Protein AF-A0A0V1LT91-F1 (afdb_monomer_lite)

Foldseek 3Di:
DDDDDDDDDDQDFDWDADPQAGTWTWHADPVRDIDIDGDHDDDDPVPDDDDPPPPPVPPPPVDPVVVVVVVVCCCVVPVPHDDLVVVCVVVVDDSVVPDDDDPVVVVVVVDPPDPPPPPDD

Secondary structure (DSSP, 8-state):
--------S----EEEEETTEEEEEEEE-TTS-EEEE-PPPPPPGGGSPPP---GGGS-----HHHHHHHHHHHHHH-TT-S-HHHHHHHHT--GGGGSPPPHHHHHHHHS-SS-------

Sequence (121 aa):
MLYLLRPAFARSKCILFDFSNHFSLSALSSEGIIVAYHPRKPFPYEHSKPVLLNATATEKEDSILCEEVQERYKTVHYPRGPSLPDCQNMFYTNKHVFHIKPRKTRIASTLPEEPTVRKGL

Structure (mmCIF, N/CA/C/O backbone):
data_AF-A0A0V1LT91-F1
#
_entry.id   AF-A0A0V1LT91-F1
#
loop_
_atom_site.group_PDB
_atom_site.id
_atom_site.type_symbol
_atom_site.label_atom_id
_atom_site.label_alt_id
_atom_site.label_comp_id
_atom_site.label_asym_id
_atom_site.label_entity_id
_atom_site.label_seq_id
_atom_site.pdbx_PDB_ins_code
_atom_site.Cartn_x
_atom_site.Cartn_y
_atom_site.Cartn_z
_atom_site.occupancy
_atom_site.B_iso_or_equiv
_atom_site.auth_seq_id
_atom_site.auth_comp_id
_atom_site.auth_asym_id
_atom_site.auth_atom_id
_atom_site.pdbx_PDB_model_num
ATOM 1 N N . MET A 1 1 ? 29.385 -0.359 -14.636 1.00 31.62 1 MET A N 1
ATOM 2 C CA . MET A 1 1 ? 30.697 -0.352 -15.313 1.00 31.62 1 MET A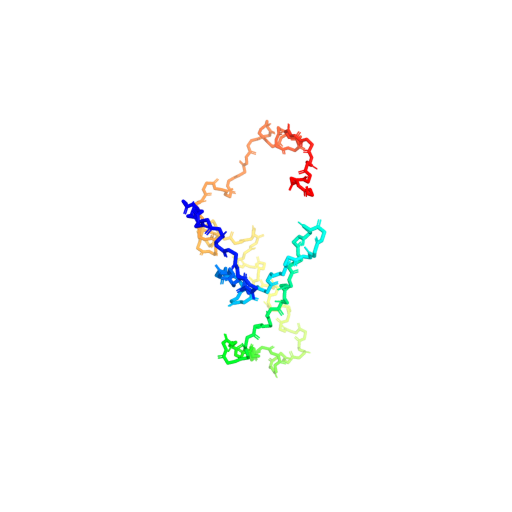 CA 1
ATOM 3 C C . MET A 1 1 ? 30.441 -0.641 -16.789 1.00 31.62 1 MET A C 1
ATOM 5 O O . MET A 1 1 ? 30.099 -1.765 -17.122 1.00 31.62 1 MET A O 1
ATOM 9 N N . LEU A 1 2 ? 30.428 0.397 -17.633 1.00 30.81 2 LEU A N 1
ATOM 10 C CA . LEU A 1 2 ? 30.098 0.303 -19.062 1.00 30.81 2 LEU A CA 1
ATOM 11 C C . LEU A 1 2 ? 31.360 -0.096 -19.834 1.00 30.81 2 LEU A C 1
ATOM 13 O O . LEU A 1 2 ? 32.351 0.630 -19.801 1.00 30.81 2 LEU A O 1
ATOM 17 N N . TYR A 1 3 ? 31.341 -1.245 -20.504 1.00 35.03 3 TYR A N 1
ATOM 18 C CA . TYR A 1 3 ? 32.437 -1.663 -21.376 1.00 35.03 3 TYR A CA 1
ATOM 19 C C . TYR A 1 3 ? 32.247 -1.026 -22.759 1.00 35.03 3 TYR A C 1
ATOM 21 O O . TYR A 1 3 ? 31.350 -1.407 -23.507 1.00 35.03 3 TYR A O 1
ATOM 29 N N . LEU A 1 4 ? 33.086 -0.044 -23.097 1.00 37.66 4 LEU A N 1
ATOM 30 C CA . LEU A 1 4 ? 33.186 0.510 -24.449 1.00 37.66 4 LEU A CA 1
ATOM 31 C C . LEU A 1 4 ? 34.090 -0.396 -25.294 1.00 37.66 4 LEU A C 1
ATOM 33 O O . LEU A 1 4 ? 35.314 -0.280 -25.248 1.00 37.66 4 LEU A O 1
ATOM 37 N N . LEU A 1 5 ? 33.493 -1.299 -26.074 1.00 35.12 5 LEU A N 1
ATOM 38 C CA . LEU A 1 5 ? 34.205 -1.986 -27.149 1.00 35.12 5 LEU A CA 1
ATOM 39 C C . LEU A 1 5 ? 34.196 -1.079 -28.391 1.00 35.12 5 LEU A C 1
ATOM 41 O O . LEU A 1 5 ? 33.133 -0.684 -28.870 1.00 35.12 5 LEU A O 1
ATOM 45 N N . ARG A 1 6 ? 35.384 -0.717 -28.890 1.00 32.56 6 ARG A N 1
ATOM 46 C CA . ARG A 1 6 ? 35.568 0.081 -30.116 1.00 32.56 6 ARG A CA 1
ATOM 47 C C . ARG A 1 6 ? 34.819 -0.552 -31.302 1.00 32.56 6 ARG A C 1
ATOM 49 O O . ARG A 1 6 ? 34.978 -1.756 -31.510 1.00 32.56 6 ARG A O 1
ATOM 56 N N . PRO A 1 7 ? 34.095 0.221 -32.133 1.00 40.53 7 PRO A N 1
ATOM 57 C CA . PRO A 1 7 ? 33.449 -0.336 -33.307 1.00 40.53 7 PRO A CA 1
ATOM 58 C C . PRO A 1 7 ? 34.487 -0.485 -34.422 1.00 40.53 7 PRO A C 1
ATOM 60 O O . PRO A 1 7 ? 34.961 0.496 -34.996 1.00 40.53 7 PRO A O 1
ATOM 63 N N . ALA A 1 8 ? 34.858 -1.728 -34.720 1.00 36.12 8 ALA A N 1
ATOM 64 C CA . ALA A 1 8 ? 35.449 -2.056 -36.006 1.00 36.12 8 ALA A CA 1
ATOM 65 C C . ALA A 1 8 ? 34.357 -1.945 -37.076 1.00 36.12 8 ALA A C 1
ATOM 67 O O . ALA A 1 8 ? 33.229 -2.399 -36.890 1.00 36.12 8 ALA A O 1
ATOM 68 N N . PHE A 1 9 ? 34.724 -1.298 -38.174 1.00 41.12 9 PHE A N 1
ATOM 69 C CA . PHE A 1 9 ? 33.942 -1.035 -39.372 1.00 41.12 9 PHE A CA 1
ATOM 70 C C . PHE A 1 9 ? 33.265 -2.309 -39.909 1.00 41.12 9 PHE A C 1
ATOM 72 O O . PHE A 1 9 ? 33.829 -3.058 -40.700 1.00 41.12 9 PHE A O 1
ATOM 79 N N . ALA A 1 10 ? 32.040 -2.563 -39.466 1.00 37.41 10 ALA A N 1
ATOM 80 C CA . ALA A 1 10 ? 31.151 -3.560 -40.031 1.00 37.41 10 ALA A CA 1
ATOM 81 C C . ALA A 1 10 ? 29.717 -3.075 -39.828 1.00 37.41 10 ALA A C 1
ATOM 83 O O . ALA A 1 10 ? 29.385 -2.489 -38.801 1.00 37.41 10 ALA A O 1
ATOM 84 N N . ARG A 1 11 ? 28.859 -3.316 -40.822 1.00 41.69 11 ARG A N 1
ATOM 85 C CA . ARG A 1 11 ? 27.409 -3.058 -40.814 1.00 41.69 11 ARG A CA 1
ATOM 86 C C . ARG A 1 11 ? 26.674 -3.952 -39.795 1.00 41.69 11 ARG A C 1
ATOM 88 O O . ARG A 1 11 ? 25.721 -4.646 -40.136 1.00 41.69 11 ARG A O 1
ATOM 95 N N . SER A 1 12 ? 27.149 -4.016 -38.561 1.00 40.28 12 SER A N 1
ATOM 96 C CA . SER A 1 12 ? 26.639 -4.900 -37.524 1.00 40.28 12 SER A CA 1
ATOM 97 C C . SER A 1 12 ? 25.634 -4.147 -36.667 1.00 40.28 12 SER A C 1
ATOM 99 O O . SER A 1 12 ? 25.983 -3.193 -35.979 1.00 40.28 12 SER A O 1
ATOM 101 N N . LYS A 1 13 ? 24.379 -4.601 -36.713 1.00 44.84 13 LYS A N 1
ATOM 102 C CA . LYS A 1 13 ? 23.338 -4.252 -35.743 1.00 44.84 13 LYS A CA 1
ATOM 103 C C . LYS A 1 13 ? 23.876 -4.528 -34.336 1.00 44.84 13 LYS A C 1
ATOM 105 O O . LYS A 1 13 ? 24.148 -5.680 -34.003 1.00 44.84 13 LYS A O 1
ATOM 110 N N . CYS A 1 14 ? 24.035 -3.489 -33.528 1.00 48.75 14 CYS A N 1
ATOM 111 C CA . CYS A 1 14 ? 24.427 -3.620 -32.132 1.00 48.75 14 CYS A CA 1
ATOM 112 C C . CYS A 1 14 ? 23.160 -3.927 -31.323 1.00 48.75 14 CYS A C 1
ATOM 114 O O . CYS A 1 14 ? 22.250 -3.098 -31.262 1.00 48.75 14 CYS A O 1
ATOM 116 N N . ILE A 1 15 ? 23.071 -5.120 -30.737 1.00 52.75 15 ILE A N 1
ATOM 117 C CA . ILE A 1 15 ? 21.983 -5.467 -29.815 1.00 52.75 15 ILE A CA 1
ATOM 118 C C . ILE A 1 15 ? 22.482 -5.156 -28.406 1.00 52.75 15 ILE A C 1
ATOM 120 O O . ILE A 1 15 ? 23.406 -5.807 -27.920 1.00 52.75 15 ILE A O 1
ATOM 124 N N . LEU A 1 16 ? 21.890 -4.149 -27.765 1.00 49.72 16 LEU A N 1
ATOM 125 C CA . LEU A 1 16 ? 22.094 -3.881 -26.344 1.00 49.72 16 LEU A CA 1
ATOM 126 C C . LEU A 1 16 ? 20.989 -4.595 -25.555 1.00 49.72 16 LEU A C 1
ATOM 128 O O . LEU A 1 16 ? 19.800 -4.464 -25.865 1.00 49.72 16 LEU A O 1
ATOM 132 N N . PHE A 1 17 ? 21.399 -5.395 -24.571 1.00 42.62 17 PHE A N 1
ATOM 133 C CA . PHE A 1 17 ? 20.513 -6.145 -23.684 1.00 42.62 17 PHE A CA 1
ATOM 134 C C . PHE A 1 17 ? 20.208 -5.323 -22.430 1.00 42.62 17 PHE A C 1
ATOM 136 O O . PHE A 1 17 ? 21.113 -5.067 -21.641 1.00 42.62 17 PHE A O 1
ATOM 143 N N . ASP A 1 18 ? 18.934 -4.988 -22.220 1.00 45.34 18 ASP A N 1
ATOM 144 C CA . ASP A 1 18 ? 18.425 -4.439 -20.961 1.00 45.34 18 ASP A CA 1
ATOM 145 C C . ASP A 1 18 ? 17.432 -5.417 -20.318 1.00 45.34 18 ASP A C 1
ATOM 147 O O . ASP A 1 18 ? 16.563 -5.984 -20.983 1.00 45.34 18 ASP A O 1
ATOM 151 N N . PHE A 1 19 ? 17.536 -5.595 -18.996 1.00 48.66 19 PHE A N 1
ATOM 152 C CA . PHE A 1 19 ? 16.708 -6.518 -18.200 1.00 48.66 19 PHE A CA 1
ATOM 153 C C . PHE A 1 19 ? 15.198 -6.197 -18.265 1.00 48.66 19 PHE A C 1
ATOM 155 O O . PHE A 1 19 ? 14.365 -7.070 -18.035 1.00 48.66 19 PHE A O 1
ATOM 162 N N . SER A 1 20 ? 14.826 -4.962 -18.617 1.00 58.72 20 SER A N 1
ATOM 163 C CA . SER A 1 20 ? 13.433 -4.521 -18.778 1.00 58.72 20 SER A CA 1
ATOM 164 C C . SER A 1 20 ? 12.874 -4.715 -20.193 1.00 58.72 20 SER A C 1
ATOM 166 O O . SER A 1 20 ? 11.663 -4.853 -20.343 1.00 58.72 20 SER A O 1
ATOM 168 N N . ASN A 1 21 ? 13.721 -4.764 -21.226 1.00 55.06 21 ASN A N 1
ATOM 169 C CA . ASN A 1 21 ? 13.321 -4.927 -22.623 1.00 55.06 21 ASN A CA 1
ATOM 170 C C . ASN A 1 21 ? 14.368 -5.768 -23.345 1.00 55.06 21 ASN A C 1
ATOM 172 O O . ASN A 1 21 ? 15.386 -5.283 -23.828 1.00 55.06 21 ASN A O 1
ATOM 176 N N . HIS A 1 22 ? 14.074 -7.058 -23.432 1.00 57.44 22 HIS A N 1
ATOM 177 C CA . HIS A 1 22 ? 15.010 -8.107 -23.825 1.00 57.44 22 HIS A CA 1
ATOM 178 C C . HIS A 1 22 ? 15.526 -8.019 -25.282 1.00 57.44 22 HIS A C 1
ATOM 180 O O . HIS A 1 22 ? 16.286 -8.884 -25.708 1.00 57.44 22 HIS A O 1
ATOM 186 N N . PHE A 1 23 ? 15.108 -7.014 -26.062 1.00 55.72 23 PHE A N 1
ATOM 187 C CA . PHE A 1 23 ? 15.654 -6.728 -27.387 1.00 55.72 23 PHE A CA 1
ATOM 188 C C . PHE A 1 23 ? 15.438 -5.252 -27.749 1.00 55.72 23 PHE A C 1
ATOM 190 O O . PHE A 1 23 ? 14.313 -4.833 -28.024 1.00 55.72 23 PHE A O 1
ATOM 197 N N . SER A 1 24 ? 16.512 -4.464 -27.760 1.00 63.00 24 SER A N 1
ATOM 198 C CA . SER A 1 24 ? 16.516 -3.137 -28.375 1.00 63.00 24 SER A CA 1
ATOM 199 C C . SER A 1 24 ? 17.289 -3.211 -29.691 1.00 63.00 24 SER A C 1
ATOM 201 O O . SER A 1 24 ? 18.414 -3.714 -29.748 1.00 63.00 24 SER A O 1
ATOM 203 N N . LEU A 1 25 ? 16.655 -2.781 -30.783 1.00 67.75 25 LEU A N 1
ATOM 204 C CA . LEU A 1 25 ? 17.319 -2.678 -32.080 1.00 67.75 25 LEU A CA 1
ATOM 205 C C . LEU A 1 25 ? 17.869 -1.269 -32.211 1.00 67.75 25 LEU A C 1
ATOM 207 O O . LEU A 1 25 ? 17.097 -0.314 -32.226 1.00 67.75 25 LEU A O 1
ATOM 211 N N . SER A 1 26 ? 19.188 -1.149 -32.327 1.00 71.75 26 SER A N 1
ATOM 212 C CA . SER A 1 26 ? 19.835 0.121 -32.638 1.00 71.75 26 SER A CA 1
ATOM 213 C C . SER A 1 26 ? 20.435 0.093 -34.042 1.00 71.75 26 SER A C 1
ATOM 215 O O . SER A 1 26 ? 21.026 -0.904 -34.467 1.00 71.75 26 SER A O 1
ATOM 217 N N . ALA A 1 27 ? 20.242 1.177 -34.785 1.00 75.00 27 ALA 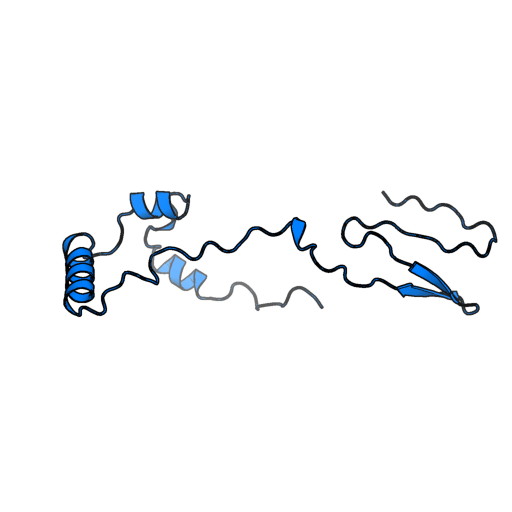A N 1
ATOM 218 C CA . ALA A 1 27 ? 20.813 1.379 -36.108 1.00 75.00 27 ALA A CA 1
ATOM 219 C C . ALA A 1 27 ? 21.509 2.741 -36.168 1.00 75.00 27 ALA A C 1
ATOM 221 O O . ALA A 1 27 ? 21.038 3.713 -35.580 1.00 75.00 27 ALA A O 1
ATOM 222 N N . LEU A 1 28 ? 22.624 2.802 -36.893 1.00 79.38 28 LEU A N 1
ATOM 223 C CA . LEU A 1 28 ? 23.333 4.041 -37.192 1.00 79.38 28 LEU A CA 1
ATOM 224 C C . LEU A 1 28 ? 22.922 4.507 -38.594 1.00 79.38 28 LEU A C 1
ATOM 226 O O . LEU A 1 28 ? 23.092 3.765 -39.563 1.00 79.38 28 LEU A O 1
ATOM 230 N N . SER A 1 29 ? 22.379 5.716 -38.701 1.00 74.44 29 SER A N 1
ATOM 231 C CA . SER A 1 29 ? 22.141 6.371 -39.989 1.00 74.44 29 SER A CA 1
ATOM 232 C C . SER A 1 29 ? 23.472 6.766 -40.639 1.00 74.44 29 SER A C 1
ATOM 234 O O . SER A 1 29 ? 24.462 7.002 -39.945 1.00 74.44 29 SER A O 1
ATOM 236 N N . SER A 1 30 ? 23.501 6.901 -41.967 1.00 74.25 30 SER A N 1
ATOM 237 C CA . SER A 1 30 ? 24.668 7.415 -42.707 1.00 74.25 30 SER A CA 1
ATOM 238 C C . SER A 1 30 ? 25.088 8.823 -42.268 1.00 74.25 30 SER A C 1
ATOM 240 O O . SER A 1 30 ? 26.231 9.211 -42.478 1.00 74.25 30 SER A O 1
ATOM 242 N N . GLU A 1 31 ? 24.183 9.559 -41.621 1.00 82.44 31 GLU A N 1
ATOM 243 C CA . GLU A 1 31 ? 24.404 10.894 -41.050 1.00 82.44 31 GLU A CA 1
ATOM 244 C C . GLU A 1 31 ? 24.906 10.866 -39.590 1.00 82.44 31 GLU A C 1
ATOM 246 O O . GLU A 1 31 ? 25.025 11.906 -38.951 1.00 82.44 31 GLU A O 1
ATOM 251 N N . GLY A 1 32 ? 25.186 9.684 -39.027 1.00 81.94 32 GLY A N 1
ATOM 252 C CA . GLY A 1 32 ? 25.682 9.530 -37.652 1.00 81.94 32 GLY A CA 1
ATOM 253 C C . GLY A 1 32 ? 24.602 9.537 -36.561 1.00 81.94 32 GLY A C 1
ATOM 254 O O . GLY A 1 32 ? 24.930 9.501 -35.378 1.00 81.94 32 GLY A O 1
ATOM 255 N N . ILE A 1 33 ? 23.317 9.547 -36.931 1.00 82.44 33 ILE A N 1
ATOM 256 C CA . ILE A 1 33 ? 22.180 9.484 -35.996 1.00 82.44 33 ILE A CA 1
ATOM 257 C C . ILE A 1 33 ? 21.988 8.046 -35.496 1.00 82.44 33 ILE A C 1
ATOM 259 O O . ILE A 1 33 ? 21.919 7.116 -36.300 1.00 82.44 33 ILE A O 1
ATOM 263 N N . ILE A 1 34 ? 21.844 7.862 -34.182 1.00 82.75 34 ILE A N 1
ATOM 264 C CA . ILE A 1 34 ? 21.507 6.568 -33.573 1.00 82.75 34 ILE A CA 1
ATOM 265 C C . ILE A 1 34 ? 19.987 6.475 -33.420 1.00 82.75 34 ILE A C 1
ATOM 267 O O . ILE A 1 34 ? 19.381 7.257 -32.692 1.00 82.75 34 ILE A O 1
ATOM 271 N N . VAL A 1 35 ? 19.374 5.499 -34.085 1.00 80.38 35 VAL A N 1
ATOM 272 C CA . VAL A 1 35 ? 17.943 5.195 -33.967 1.00 80.38 35 VAL A CA 1
ATOM 273 C C . VAL A 1 35 ? 17.783 3.949 -33.113 1.00 80.38 35 VAL A C 1
ATOM 275 O O . VAL A 1 35 ? 18.346 2.908 -33.450 1.00 80.38 35 VAL A O 1
ATOM 278 N N . ALA A 1 36 ? 17.009 4.043 -32.032 1.00 81.31 36 ALA A N 1
ATOM 279 C CA . ALA A 1 36 ? 16.694 2.919 -31.159 1.00 81.31 36 ALA A CA 1
ATOM 280 C C . ALA A 1 36 ? 15.202 2.572 -31.244 1.00 81.31 36 ALA A C 1
ATOM 282 O O . ALA A 1 36 ? 14.336 3.428 -31.074 1.00 81.31 36 ALA A O 1
ATOM 283 N N . TYR A 1 37 ? 14.905 1.302 -31.505 1.00 81.81 37 TYR A N 1
ATOM 284 C CA . TYR A 1 37 ? 13.561 0.744 -31.440 1.00 81.81 37 TYR A CA 1
ATOM 285 C C . TYR A 1 37 ? 13.441 -0.150 -30.207 1.00 81.81 37 TYR A C 1
ATOM 287 O O . TYR A 1 37 ? 14.103 -1.187 -30.103 1.00 81.81 37 TYR A O 1
ATOM 295 N N . HIS A 1 38 ? 12.585 0.271 -29.278 1.00 81.88 38 HIS A N 1
ATOM 296 C CA . HIS A 1 38 ? 12.303 -0.404 -28.012 1.00 81.88 38 HIS A CA 1
ATOM 297 C C . HIS A 1 38 ? 10.783 -0.583 -27.858 1.00 81.88 38 HIS A C 1
ATOM 299 O O . HIS A 1 38 ? 10.112 0.278 -27.275 1.00 81.88 38 HIS A O 1
ATOM 305 N N . PRO A 1 39 ? 10.210 -1.668 -28.419 1.00 82.56 39 PRO A N 1
ATOM 306 C CA . PRO A 1 39 ? 8.798 -1.973 -28.245 1.00 82.56 39 PRO A CA 1
ATOM 307 C C . PRO A 1 39 ? 8.523 -2.399 -26.802 1.00 82.56 39 PRO A C 1
ATOM 309 O O . PRO A 1 39 ? 9.294 -3.146 -26.200 1.00 82.56 39 PRO A O 1
ATOM 312 N N . ARG A 1 40 ? 7.387 -1.966 -26.247 1.00 79.94 40 ARG A N 1
ATOM 313 C CA . ARG A 1 40 ? 6.941 -2.419 -24.926 1.00 79.94 40 ARG A CA 1
ATOM 314 C C . ARG A 1 40 ? 6.497 -3.878 -25.011 1.00 79.94 40 ARG A C 1
ATOM 316 O O . ARG A 1 40 ? 5.572 -4.198 -25.756 1.00 79.94 40 ARG A O 1
ATOM 323 N N . LYS A 1 41 ? 7.108 -4.753 -24.213 1.00 82.88 41 LYS A N 1
ATOM 324 C CA . LYS A 1 41 ? 6.673 -6.150 -24.099 1.00 82.88 41 LYS A CA 1
ATOM 325 C C . LYS A 1 41 ? 5.427 -6.251 -23.200 1.00 82.88 41 LYS A C 1
ATOM 327 O O . LYS A 1 41 ? 5.458 -5.720 -22.086 1.00 82.88 41 LYS A O 1
ATOM 332 N N . PRO A 1 42 ? 4.336 -6.909 -23.636 1.00 86.00 42 PRO A N 1
ATOM 333 C CA . PRO A 1 42 ? 3.204 -7.185 -22.757 1.00 86.00 42 PRO A CA 1
ATOM 334 C C . PRO A 1 42 ? 3.582 -8.224 -21.690 1.00 86.00 42 PRO A C 1
ATOM 336 O O . PRO A 1 42 ? 4.460 -9.064 -21.904 1.00 86.00 42 PRO A O 1
ATOM 339 N N . PHE A 1 43 ? 2.914 -8.173 -20.536 1.00 87.25 43 PHE A N 1
ATOM 340 C CA . PHE A 1 43 ? 3.062 -9.197 -19.502 1.00 87.25 43 PHE A CA 1
ATOM 341 C C . PHE A 1 43 ? 2.408 -10.508 -19.986 1.00 87.25 43 PHE A C 1
ATOM 343 O O . PHE A 1 43 ? 1.258 -10.459 -20.425 1.00 87.25 43 PHE A O 1
ATOM 350 N N . PRO A 1 44 ? 3.112 -11.655 -19.958 1.00 92.00 44 PRO A N 1
ATOM 351 C CA . PRO A 1 44 ? 2.581 -12.925 -20.453 1.00 92.00 44 PRO A CA 1
ATOM 352 C C . PRO A 1 44 ? 1.444 -13.440 -19.566 1.00 92.00 44 PRO A C 1
ATOM 354 O O . PRO A 1 44 ? 1.472 -13.287 -18.343 1.00 92.00 44 PRO A O 1
ATOM 357 N N . TYR A 1 45 ? 0.447 -14.066 -20.188 1.00 92.31 45 TYR A N 1
ATOM 358 C CA . TYR A 1 45 ? -0.759 -14.522 -19.498 1.00 92.31 45 TYR A CA 1
ATOM 359 C C . TYR A 1 45 ? -0.455 -15.630 -18.483 1.00 92.31 45 TYR A C 1
ATOM 361 O O . TYR A 1 45 ? -0.978 -15.619 -17.371 1.00 92.31 45 TYR A O 1
ATOM 369 N N . GLU A 1 46 ? 0.463 -16.531 -18.819 1.00 96.12 46 GLU A N 1
ATOM 370 C CA . GLU A 1 46 ? 0.866 -17.690 -18.020 1.00 96.12 46 GLU A CA 1
ATOM 371 C C . GLU A 1 46 ? 1.532 -17.295 -16.693 1.00 96.12 46 GLU A C 1
ATOM 373 O O . GLU A 1 46 ? 1.603 -18.100 -15.768 1.00 96.12 46 GLU A O 1
ATOM 378 N N . HIS A 1 47 ? 2.021 -16.054 -16.580 1.00 94.12 47 HIS A N 1
ATOM 379 C CA . HIS A 1 47 ? 2.617 -15.525 -15.350 1.00 94.12 47 HIS A CA 1
ATOM 380 C C . HIS A 1 47 ? 1.604 -14.754 -14.489 1.00 94.12 47 HIS A C 1
ATOM 382 O O . HIS A 1 47 ? 1.970 -14.188 -13.457 1.00 94.12 47 HIS A O 1
ATOM 388 N N . SER A 1 48 ? 0.336 -14.694 -14.906 1.00 93.75 48 SER A N 1
ATOM 389 C CA . SER A 1 48 ? -0.742 -14.098 -14.121 1.00 93.75 48 SER A CA 1
ATOM 390 C C . SER A 1 48 ? -1.396 -15.142 -13.216 1.00 93.75 48 SER A C 1
ATOM 392 O O . SER A 1 48 ? -1.394 -16.338 -13.501 1.00 93.75 48 SER A O 1
ATOM 394 N N . LYS A 1 49 ? -1.949 -14.691 -12.088 1.00 91.62 49 LYS A N 1
ATOM 395 C CA . LYS A 1 49 ? -2.785 -15.529 -11.221 1.00 91.62 49 LYS A CA 1
ATOM 396 C C . LYS A 1 49 ? -4.253 -15.223 -11.523 1.00 91.62 49 LYS A C 1
ATOM 398 O O . LYS A 1 49 ? -4.567 -14.048 -11.730 1.00 91.62 49 LYS A O 1
ATOM 403 N N . PRO A 1 50 ? -5.149 -16.226 -11.531 1.00 91.88 50 PRO A N 1
ATOM 404 C CA . PRO A 1 50 ? -6.572 -15.966 -11.695 1.00 91.88 50 PRO A CA 1
ATOM 405 C C . PRO A 1 50 ? -7.073 -15.086 -10.548 1.00 91.88 50 PRO A C 1
ATOM 407 O O . PRO A 1 50 ? -6.644 -15.228 -9.400 1.00 91.88 50 PRO A O 1
ATOM 410 N N . VAL A 1 51 ? -7.989 -14.172 -10.861 1.00 88.62 51 VAL A N 1
ATOM 411 C CA . VAL A 1 51 ? -8.659 -13.362 -9.843 1.00 88.62 51 VAL A CA 1
ATOM 412 C C . VAL A 1 51 ? -9.615 -14.272 -9.084 1.00 88.62 51 VAL A C 1
ATOM 414 O O . VAL A 1 51 ? -10.540 -14.832 -9.669 1.00 88.62 51 VAL A O 1
ATOM 417 N N . LEU A 1 52 ? -9.392 -14.425 -7.780 1.00 87.69 52 LEU A N 1
ATOM 418 C CA . LEU A 1 52 ? -10.345 -15.104 -6.913 1.00 87.69 52 LEU A CA 1
ATOM 419 C C . LEU A 1 52 ? -11.576 -14.208 -6.775 1.00 87.69 52 LEU A C 1
ATOM 421 O O . LEU A 1 52 ? -11.515 -13.134 -6.176 1.00 87.69 52 LEU A O 1
ATOM 425 N N . LEU A 1 53 ? -12.691 -14.645 -7.352 1.00 84.75 53 LEU A N 1
ATOM 426 C CA . LEU A 1 53 ? -13.994 -14.059 -7.076 1.00 84.75 53 LEU A CA 1
ATOM 427 C C . LEU A 1 53 ? -14.363 -14.495 -5.657 1.00 84.75 53 LEU A C 1
ATOM 429 O O . LEU A 1 53 ? -14.854 -15.601 -5.450 1.00 84.75 53 LEU A O 1
ATOM 433 N N . ASN A 1 54 ? -14.016 -13.681 -4.660 1.00 71.38 54 ASN A N 1
ATOM 434 C CA . ASN A 1 54 ? -14.360 -13.972 -3.273 1.00 71.38 54 ASN A CA 1
ATOM 435 C C . ASN A 1 54 ? -15.870 -14.261 -3.180 1.00 71.38 54 ASN A C 1
ATOM 437 O O . ASN A 1 54 ? -16.682 -13.466 -3.652 1.00 71.38 54 ASN A O 1
ATOM 441 N N . ALA A 1 55 ? -16.232 -15.381 -2.547 1.00 55.09 55 ALA A N 1
ATOM 442 C CA . ALA A 1 55 ? -17.595 -15.904 -2.387 1.00 55.09 55 ALA A CA 1
ATOM 443 C C . ALA A 1 55 ? -18.569 -14.984 -1.612 1.00 55.09 55 ALA A C 1
ATOM 445 O O . ALA A 1 55 ? -19.673 -15.384 -1.271 1.00 55.09 55 ALA A O 1
ATOM 446 N N . THR A 1 56 ? -18.192 -13.736 -1.332 1.00 53.94 56 THR A N 1
ATOM 447 C CA . THR A 1 56 ? -19.054 -12.738 -0.688 1.00 53.94 56 THR A CA 1
ATOM 448 C C . THR A 1 56 ? -19.987 -12.023 -1.666 1.00 53.94 56 THR A C 1
ATOM 450 O O . THR A 1 56 ? -20.776 -11.185 -1.233 1.00 53.94 56 THR A O 1
ATOM 453 N N . ALA A 1 57 ? -19.900 -12.322 -2.967 1.00 52.47 57 ALA A N 1
ATOM 454 C CA . ALA A 1 57 ? -20.789 -11.763 -3.983 1.00 52.47 57 ALA A CA 1
ATOM 455 C C . ALA A 1 57 ? -22.108 -12.540 -4.151 1.00 52.47 57 ALA A C 1
ATOM 457 O O . ALA A 1 57 ? -23.022 -12.003 -4.765 1.00 52.47 57 ALA A O 1
ATOM 458 N N . THR A 1 58 ? -22.227 -13.764 -3.621 1.00 50.28 58 THR A N 1
ATOM 459 C CA . THR A 1 58 ? -23.368 -14.644 -3.953 1.00 50.28 58 THR A CA 1
ATOM 460 C C . THR A 1 58 ? -24.278 -15.000 -2.775 1.00 50.28 58 THR A C 1
ATOM 462 O O . THR A 1 58 ? -25.370 -15.496 -3.009 1.00 50.28 58 THR A O 1
ATOM 465 N N . GLU A 1 59 ? -23.889 -14.708 -1.529 1.00 55.03 59 GLU A N 1
ATOM 466 C CA . GLU A 1 59 ? -24.723 -14.974 -0.337 1.00 55.03 59 GLU A CA 1
ATOM 467 C C . GLU A 1 59 ? -24.850 -13.755 0.585 1.00 55.03 59 GLU A C 1
ATOM 469 O O . GLU A 1 59 ? -25.062 -13.867 1.790 1.00 55.03 59 GLU A O 1
ATOM 474 N N . LYS A 1 60 ? -24.722 -12.544 0.037 1.00 56.41 60 LYS A N 1
ATOM 475 C CA . LYS A 1 60 ? -25.370 -11.404 0.681 1.00 56.41 60 LYS A CA 1
ATOM 476 C C . LYS A 1 60 ? -26.829 -11.479 0.277 1.00 56.41 60 LYS A C 1
ATOM 478 O O . LYS A 1 60 ? -27.220 -10.923 -0.739 1.00 56.41 60 LYS A O 1
ATOM 483 N N . GLU A 1 61 ? -27.609 -12.242 1.032 1.00 59.81 61 GLU A N 1
ATOM 484 C CA . GLU A 1 61 ? -29.046 -12.014 1.056 1.00 59.81 61 GLU A CA 1
ATOM 485 C C . GLU A 1 61 ? -29.235 -10.516 1.330 1.00 59.81 61 GLU A C 1
ATOM 487 O O . GLU A 1 61 ? -28.682 -10.011 2.313 1.00 59.81 61 GLU A O 1
ATOM 492 N N . ASP A 1 62 ? -29.935 -9.808 0.439 1.00 60.72 62 ASP A N 1
ATOM 493 C CA . ASP A 1 62 ? -30.261 -8.375 0.519 1.00 60.72 62 ASP A CA 1
ATOM 494 C C . ASP A 1 62 ? -31.228 -8.099 1.688 1.00 60.72 62 ASP A C 1
ATOM 496 O O . ASP A 1 62 ? -32.333 -7.579 1.543 1.00 60.72 62 ASP A O 1
ATOM 500 N N . SER A 1 63 ? -30.840 -8.531 2.881 1.00 71.25 63 SER A N 1
ATOM 501 C CA . SER A 1 63 ? -31.583 -8.389 4.111 1.00 71.25 63 SER A CA 1
ATOM 502 C C . SER A 1 63 ? -31.027 -7.188 4.851 1.00 71.25 63 SER A C 1
ATOM 504 O O . SER A 1 63 ? -29.886 -7.191 5.315 1.00 71.25 63 SER A O 1
ATOM 506 N N . ILE A 1 64 ? -31.871 -6.172 5.009 1.00 68.25 64 ILE A N 1
ATOM 507 C CA . ILE A 1 64 ? -31.613 -4.952 5.792 1.00 68.25 64 ILE A CA 1
ATOM 508 C C . ILE A 1 64 ? -31.130 -5.306 7.216 1.00 68.25 64 ILE A C 1
ATOM 510 O O . ILE A 1 64 ? -30.316 -4.604 7.812 1.00 68.25 64 ILE A O 1
ATOM 514 N N . LEU A 1 65 ? -31.553 -6.465 7.735 1.00 69.00 65 LEU A N 1
ATOM 515 C CA . LEU A 1 65 ? -31.132 -6.989 9.034 1.00 69.00 65 LEU A CA 1
ATOM 516 C C . LEU A 1 65 ? -29.629 -7.307 9.093 1.00 69.00 65 LEU A C 1
ATOM 518 O O . LEU A 1 65 ? -29.024 -7.175 10.153 1.00 69.00 65 LEU A O 1
ATOM 522 N N . CYS A 1 66 ? -29.007 -7.710 7.983 1.00 76.75 66 CYS A N 1
ATOM 523 C CA . CYS A 1 66 ? -27.578 -8.025 7.944 1.00 76.75 66 CYS A CA 1
ATOM 524 C C . CYS A 1 66 ? -26.722 -6.762 8.122 1.00 76.75 66 CYS A C 1
ATOM 526 O O . CYS A 1 66 ? -25.743 -6.774 8.870 1.00 76.75 66 CYS A O 1
ATOM 528 N N . GLU A 1 67 ? -27.120 -5.653 7.496 1.00 79.69 67 GLU A N 1
ATOM 529 C CA . GLU A 1 67 ? -26.423 -4.370 7.619 1.00 79.69 67 GLU A CA 1
ATOM 530 C C . GLU A 1 67 ? -26.569 -3.789 9.028 1.00 79.69 67 GLU A C 1
ATOM 532 O O . GLU A 1 67 ? -25.563 -3.459 9.660 1.00 79.69 67 GLU A O 1
ATOM 537 N N . GLU A 1 68 ? -27.788 -3.765 9.575 1.00 82.44 68 GLU A N 1
ATOM 538 C CA . GLU A 1 68 ? -28.024 -3.287 10.942 1.00 82.44 68 GLU A CA 1
ATOM 539 C C . GLU A 1 68 ? -27.236 -4.089 11.986 1.00 82.44 68 GLU A C 1
ATOM 541 O O . GLU A 1 68 ? -26.678 -3.520 12.929 1.00 82.44 68 GLU A O 1
ATOM 546 N N . VAL A 1 69 ? -27.159 -5.414 11.834 1.00 83.44 69 VAL A N 1
ATOM 547 C CA . VAL A 1 69 ? -26.379 -6.277 12.733 1.00 83.44 69 VAL A CA 1
ATOM 548 C C . VAL A 1 69 ? -24.885 -5.969 12.625 1.00 83.44 69 VAL A C 1
ATOM 550 O O . VAL A 1 69 ? -24.205 -5.887 13.650 1.00 83.44 69 VAL A O 1
ATOM 553 N N . GLN A 1 70 ? -24.368 -5.740 11.415 1.00 81.25 70 GLN A N 1
ATOM 554 C CA . GLN A 1 70 ? -22.966 -5.366 11.210 1.00 81.25 70 GLN A CA 1
ATOM 555 C C . GLN A 1 70 ? -22.635 -4.000 11.812 1.00 81.25 70 GLN A C 1
ATOM 557 O O . GLN A 1 70 ? -21.574 -3.835 12.421 1.00 81.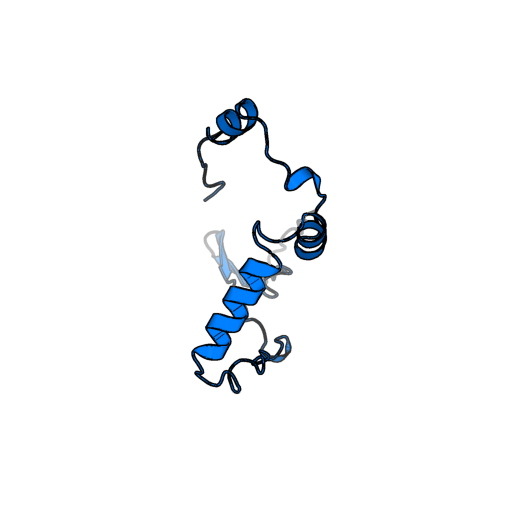25 70 GLN A O 1
ATOM 562 N N . GLU A 1 71 ? -23.517 -3.016 11.658 1.00 83.25 71 GLU A N 1
ATOM 563 C CA . GLU A 1 71 ? -23.334 -1.694 12.252 1.00 83.25 71 GLU A CA 1
ATOM 564 C C . GLU A 1 71 ? -23.385 -1.756 13.774 1.00 83.25 71 GLU A C 1
ATOM 566 O O . GLU A 1 71 ? -22.457 -1.282 14.431 1.00 83.25 71 GLU A O 1
ATOM 571 N N . ARG A 1 72 ? -24.387 -2.435 14.347 1.00 84.44 72 ARG A N 1
ATOM 572 C CA . ARG A 1 72 ? -24.471 -2.638 15.800 1.00 84.44 72 ARG A CA 1
ATOM 573 C C . ARG A 1 72 ? -23.233 -3.340 16.339 1.00 84.44 72 ARG A C 1
ATOM 575 O O . ARG A 1 72 ? -22.695 -2.908 17.355 1.00 84.44 72 ARG A O 1
ATOM 582 N N . TYR A 1 73 ? -22.738 -4.371 15.654 1.00 82.81 73 TYR A N 1
ATOM 583 C CA . TYR A 1 73 ? -21.504 -5.049 16.042 1.00 82.81 73 TYR A CA 1
ATOM 584 C C . TYR A 1 73 ? -20.314 -4.076 16.077 1.00 82.81 73 TYR A C 1
ATOM 586 O O . TYR A 1 73 ? -19.577 -4.037 17.063 1.00 82.81 73 TYR A O 1
ATOM 594 N N . LYS A 1 74 ? -20.150 -3.231 15.050 1.00 83.25 74 LYS A N 1
ATOM 595 C CA . LYS A 1 74 ? -19.087 -2.211 15.013 1.00 83.25 74 LYS A CA 1
ATOM 596 C C . LYS A 1 74 ? -19.222 -1.209 16.157 1.00 83.25 74 LYS A C 1
ATOM 598 O O . LYS A 1 74 ? -18.232 -0.922 16.823 1.00 83.25 74 LYS A O 1
ATOM 603 N N . THR A 1 75 ? -20.424 -0.701 16.415 1.00 83.38 75 THR A N 1
ATOM 604 C CA . THR A 1 75 ? -20.659 0.284 17.478 1.00 83.38 75 THR A CA 1
ATOM 605 C C . THR A 1 75 ? -20.428 -0.307 18.870 1.00 83.38 75 THR A C 1
ATOM 607 O O . THR A 1 75 ? -19.880 0.375 19.733 1.00 83.38 75 THR A O 1
ATOM 610 N N . VAL A 1 76 ? -20.804 -1.571 19.091 1.00 83.75 76 VAL A N 1
ATOM 611 C CA . VAL A 1 76 ? -20.647 -2.257 20.384 1.00 83.75 76 VAL A CA 1
ATOM 612 C C . VAL A 1 76 ? -19.193 -2.654 20.640 1.00 83.75 76 VAL A C 1
ATOM 614 O O . VAL A 1 76 ? -18.666 -2.381 21.716 1.00 83.75 76 VAL A O 1
ATOM 617 N N . HIS A 1 77 ? -18.530 -3.283 19.668 1.00 81.00 77 HIS A N 1
ATOM 618 C CA . HIS A 1 77 ? -17.183 -3.826 19.861 1.00 81.00 77 HIS A CA 1
ATOM 619 C C . HIS A 1 77 ? -16.071 -2.803 19.602 1.00 81.00 77 HIS A C 1
ATOM 621 O O . HIS A 1 77 ? -14.995 -2.909 20.188 1.00 81.00 77 HIS A O 1
ATOM 627 N N . TYR A 1 78 ? -16.329 -1.787 18.774 1.00 84.50 78 TYR A N 1
ATOM 628 C CA . TYR A 1 78 ? -15.344 -0.779 18.377 1.00 84.50 78 TYR A CA 1
ATOM 629 C C . TYR A 1 78 ? -15.913 0.652 18.434 1.00 84.50 78 TYR A C 1
ATOM 631 O O . TYR A 1 78 ? -15.833 1.390 17.448 1.00 84.50 78 TYR A O 1
ATOM 639 N N . PRO A 1 79 ? -16.429 1.118 19.592 1.00 81.88 79 PRO A N 1
ATOM 640 C CA . PRO A 1 79 ? -17.074 2.432 19.707 1.00 81.88 79 PRO A CA 1
ATOM 641 C C . PRO A 1 79 ? -16.135 3.610 19.397 1.00 81.88 79 PRO A C 1
ATOM 643 O O . PRO A 1 79 ? -16.588 4.692 19.036 1.00 81.88 79 PRO A O 1
ATOM 646 N N . ARG A 1 80 ? -14.817 3.419 19.550 1.00 83.06 80 ARG A N 1
ATOM 647 C CA . ARG A 1 80 ? -13.774 4.416 19.244 1.00 83.06 80 ARG A CA 1
ATOM 648 C C . ARG A 1 80 ? -12.873 3.997 18.074 1.00 83.06 80 ARG A C 1
ATOM 650 O O . ARG A 1 80 ? -11.835 4.618 17.865 1.00 83.06 80 ARG A O 1
ATOM 657 N N . GLY A 1 81 ? -13.261 2.961 17.327 1.00 84.88 81 GLY A N 1
ATOM 658 C CA . GLY A 1 81 ? -12.446 2.347 16.278 1.00 84.88 81 GLY A CA 1
ATOM 659 C C . GLY A 1 81 ? -11.580 1.171 16.762 1.00 84.88 81 GLY A C 1
ATOM 660 O O . GLY A 1 81 ? -11.729 0.728 17.904 1.00 84.88 81 GLY A O 1
ATOM 661 N N . PRO A 1 82 ? -10.709 0.634 15.884 1.00 86.75 82 PRO A N 1
ATOM 662 C CA . PRO A 1 82 ? -9.848 -0.513 16.179 1.00 86.75 82 PRO A CA 1
ATOM 663 C C . PRO A 1 82 ? -8.852 -0.213 17.302 1.00 86.75 82 PRO A C 1
ATOM 665 O O . PRO A 1 82 ? -8.416 0.927 17.488 1.00 86.75 82 PRO A O 1
ATOM 668 N N . SER A 1 83 ? -8.474 -1.252 18.047 1.00 89.81 83 SER A N 1
ATOM 669 C CA . SER A 1 83 ? -7.517 -1.110 19.138 1.00 89.81 83 SER A CA 1
ATOM 670 C C . SER A 1 83 ? -6.110 -0.830 18.602 1.00 89.81 83 SER A C 1
ATOM 672 O O . SER A 1 83 ? -5.760 -1.187 17.477 1.00 89.81 83 SER A O 1
ATOM 674 N N . LEU A 1 84 ? -5.257 -0.213 19.421 1.00 91.56 84 LEU A N 1
ATOM 675 C CA . LEU A 1 84 ? -3.876 0.088 19.037 1.00 91.56 84 LEU A CA 1
ATOM 676 C C . LEU A 1 84 ? -3.082 -1.169 18.610 1.00 91.56 84 LEU A C 1
ATOM 678 O O . LEU A 1 84 ? -2.400 -1.088 17.589 1.00 91.56 84 LEU A O 1
ATOM 682 N N . PRO A 1 85 ? -3.182 -2.327 19.297 1.00 91.75 85 PRO A N 1
ATOM 683 C CA . PRO A 1 85 ? -2.568 -3.575 18.840 1.00 91.75 85 PRO A CA 1
ATOM 684 C C . PRO A 1 85 ?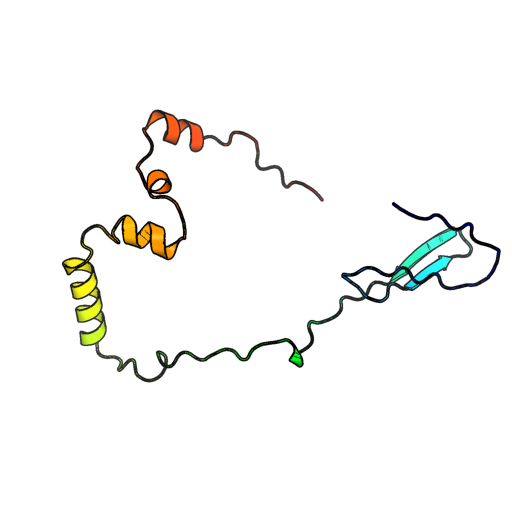 -3.134 -4.075 17.505 1.00 91.75 85 PRO A C 1
ATOM 686 O O . PRO A 1 85 ? -2.371 -4.573 16.680 1.00 91.75 85 PRO A O 1
ATOM 689 N N . ASP A 1 86 ? -4.434 -3.889 17.249 1.00 91.31 86 ASP A N 1
ATOM 690 C CA . ASP A 1 86 ? -5.052 -4.257 15.967 1.00 91.31 86 ASP A CA 1
ATOM 691 C C . ASP A 1 86 ? -4.423 -3.440 14.836 1.00 91.31 86 ASP A C 1
ATOM 693 O O . ASP A 1 86 ? -4.013 -3.987 13.816 1.00 91.31 86 ASP A O 1
ATOM 697 N N . CYS A 1 87 ? -4.258 -2.130 15.043 1.00 92.25 87 CYS A N 1
ATOM 698 C CA . CYS A 1 87 ? -3.586 -1.245 14.094 1.00 92.25 87 CYS A CA 1
ATOM 699 C C . CYS A 1 87 ? -2.134 -1.667 13.832 1.00 92.25 87 CYS A C 1
ATOM 701 O O . CYS A 1 87 ? -1.685 -1.654 12.686 1.00 92.25 87 CYS A O 1
ATOM 703 N N . GLN A 1 88 ? -1.396 -2.080 14.865 1.00 95.19 88 GLN A N 1
ATOM 704 C CA . GLN A 1 88 ? -0.034 -2.587 14.685 1.00 95.19 88 GLN A CA 1
ATOM 705 C C . GLN A 1 88 ? 0.000 -3.856 13.832 1.00 95.19 88 GLN A C 1
ATOM 707 O O . GLN A 1 88 ? 0.843 -3.963 12.943 1.00 95.19 88 GLN A O 1
ATOM 712 N N . ASN A 1 89 ? -0.922 -4.787 14.079 1.00 94.81 89 ASN A N 1
ATOM 713 C CA . ASN A 1 89 ? -0.990 -6.060 13.368 1.00 94.81 89 ASN A CA 1
ATOM 714 C C . ASN A 1 89 ? -1.453 -5.894 11.915 1.00 94.81 89 ASN A C 1
ATOM 716 O O . ASN A 1 89 ? -0.904 -6.540 11.030 1.00 94.81 89 ASN A O 1
ATOM 720 N N . MET A 1 90 ? -2.424 -5.013 11.656 1.00 93.75 90 MET A N 1
ATOM 721 C CA . MET A 1 90 ? -2.938 -4.754 10.305 1.00 93.75 90 MET A CA 1
ATOM 722 C C . MET A 1 90 ? -1.908 -4.066 9.406 1.00 93.75 90 MET A C 1
ATOM 724 O O . MET A 1 90 ? -1.781 -4.412 8.234 1.00 93.75 90 MET A O 1
ATOM 728 N N . PHE A 1 91 ? -1.192 -3.071 9.938 1.00 96.31 91 PHE A N 1
ATOM 729 C CA . PHE A 1 91 ? -0.272 -2.247 9.147 1.00 96.31 91 PHE A CA 1
ATOM 730 C C . PHE A 1 91 ? 1.194 -2.665 9.275 1.00 96.31 91 PHE A C 1
ATOM 732 O O . PHE A 1 91 ? 2.043 -2.080 8.607 1.00 96.31 91 PHE A O 1
ATOM 739 N N . TYR A 1 92 ? 1.505 -3.639 10.132 1.00 96.38 92 TYR A N 1
ATOM 740 C CA . TYR A 1 92 ? 2.874 -4.056 10.446 1.00 96.38 92 TYR A CA 1
ATOM 741 C C . TYR A 1 92 ? 3.761 -2.885 10.904 1.00 96.38 92 TYR A C 1
ATOM 743 O O . TYR A 1 92 ? 4.923 -2.764 10.517 1.00 96.38 92 TYR A O 1
ATOM 751 N N . THR A 1 93 ? 3.209 -1.990 11.730 1.00 96.19 93 THR A N 1
ATOM 752 C CA . THR A 1 93 ? 3.916 -0.803 12.239 1.00 96.19 93 THR A CA 1
ATOM 753 C C . THR A 1 93 ? 3.988 -0.768 13.765 1.00 96.19 93 THR A C 1
ATOM 755 O O . THR A 1 93 ? 3.295 -1.487 14.487 1.00 96.19 93 THR A O 1
ATOM 758 N N . ASN A 1 94 ? 4.870 0.085 14.290 1.00 96.38 94 ASN A N 1
ATOM 759 C CA . ASN A 1 94 ? 5.002 0.290 15.728 1.00 96.38 94 ASN A CA 1
ATOM 760 C C . ASN A 1 94 ? 3.880 1.205 16.264 1.00 96.38 94 ASN A C 1
ATOM 762 O O . ASN A 1 94 ? 3.523 2.200 15.632 1.00 96.38 94 ASN A O 1
ATOM 766 N N . LYS A 1 95 ? 3.384 0.928 17.479 1.00 93.50 95 LYS A N 1
ATOM 767 C CA . LYS A 1 95 ? 2.332 1.688 18.173 1.00 93.50 95 LYS A CA 1
ATOM 768 C C . LYS A 1 95 ? 2.580 3.194 18.225 1.00 93.50 95 LYS A C 1
ATOM 770 O O . LYS A 1 95 ? 1.630 3.971 18.237 1.00 93.50 95 LYS A O 1
ATOM 775 N N . HIS A 1 96 ? 3.839 3.632 18.273 1.00 93.00 96 HIS A N 1
ATOM 776 C CA . HIS A 1 96 ? 4.190 5.052 18.387 1.00 93.00 96 HIS A CA 1
ATOM 777 C C . HIS A 1 96 ? 3.709 5.899 17.200 1.00 93.00 96 HIS A C 1
ATOM 779 O O . HIS A 1 96 ? 3.448 7.084 17.381 1.00 93.00 96 HIS A O 1
ATOM 785 N N . VAL A 1 97 ? 3.508 5.292 16.025 1.00 92.19 97 VAL A N 1
ATOM 786 C CA . VAL A 1 97 ? 3.007 5.977 14.821 1.00 92.19 97 VAL A CA 1
ATOM 787 C C . VAL A 1 97 ? 1.569 6.471 14.999 1.00 92.19 97 VAL A C 1
ATOM 789 O O . VAL A 1 97 ? 1.219 7.535 14.496 1.00 92.19 97 VAL A O 1
ATOM 792 N N . PHE A 1 98 ? 0.751 5.737 15.755 1.00 90.62 98 PHE A N 1
ATOM 793 C CA . PHE A 1 98 ? -0.671 6.037 15.936 1.00 90.62 98 PHE A CA 1
ATOM 794 C C . PHE A 1 98 ? -0.959 6.989 17.106 1.00 90.62 98 PHE A C 1
ATOM 796 O O . PHE A 1 98 ? -2.107 7.375 17.317 1.00 90.62 98 PHE A O 1
ATOM 803 N N . HIS A 1 99 ? 0.056 7.377 17.884 1.00 90.94 99 HIS A N 1
ATOM 804 C CA . HIS A 1 99 ? -0.140 8.338 18.968 1.00 90.94 99 HIS A CA 1
ATOM 805 C C . HIS A 1 99 ? -0.344 9.749 18.407 1.00 90.94 99 HIS A C 1
ATOM 807 O O . HIS A 1 99 ? 0.329 10.177 17.467 1.00 90.94 99 HIS A O 1
A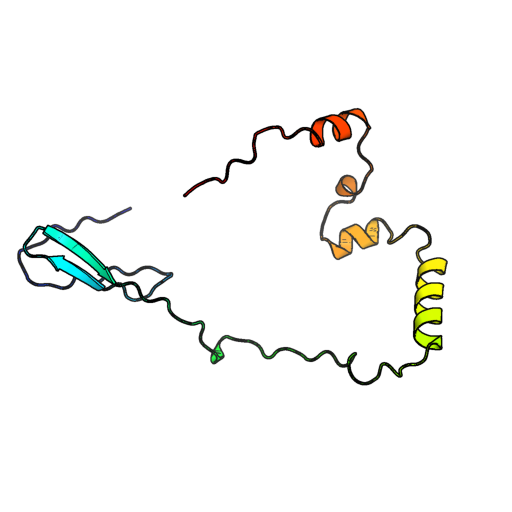TOM 813 N N . ILE A 1 100 ? -1.258 10.501 19.022 1.00 90.06 100 ILE A N 1
ATOM 814 C CA . ILE A 1 100 ? -1.550 11.877 18.619 1.00 90.06 100 ILE A CA 1
ATOM 815 C C . ILE A 1 100 ? -0.313 12.742 18.861 1.00 90.06 100 ILE A C 1
ATOM 817 O O . ILE A 1 100 ? 0.186 12.859 19.981 1.00 90.06 100 ILE A O 1
ATOM 821 N N . LYS A 1 101 ? 0.165 13.384 17.796 1.00 89.88 101 LYS A N 1
ATOM 822 C CA . LYS A 1 101 ? 1.287 14.316 17.877 1.00 89.88 101 LYS A CA 1
ATOM 823 C C . LYS A 1 101 ? 0.863 15.641 18.535 1.00 89.88 101 LYS A C 1
ATOM 825 O O . LYS A 1 101 ? -0.254 16.116 18.305 1.00 89.88 101 LYS A O 1
ATOM 830 N N . PRO A 1 102 ? 1.746 16.292 19.315 1.00 93.19 102 PRO A N 1
ATOM 831 C CA . PRO A 1 102 ? 1.427 17.555 19.972 1.00 93.19 102 PRO A CA 1
ATOM 832 C C . PRO A 1 102 ? 1.173 18.679 18.957 1.00 93.19 102 PRO A C 1
ATOM 834 O O . PRO A 1 102 ? 1.748 18.707 17.864 1.00 93.19 102 PRO A O 1
ATOM 837 N N . ARG A 1 103 ? 0.351 19.667 19.343 1.00 90.69 103 ARG A N 1
ATOM 838 C CA . ARG A 1 103 ? -0.110 20.764 18.465 1.00 90.69 103 ARG A CA 1
ATOM 839 C C . ARG A 1 103 ? 1.024 21.435 17.680 1.00 90.69 103 ARG A C 1
ATOM 841 O O . ARG A 1 103 ? 0.862 21.633 16.481 1.00 90.69 103 ARG A O 1
ATOM 848 N N . LYS A 1 104 ? 2.156 21.738 18.328 1.00 90.50 104 LYS A N 1
ATOM 849 C CA . LYS A 1 104 ? 3.325 22.381 17.697 1.00 90.50 104 LYS A CA 1
ATOM 850 C C . LYS A 1 104 ? 3.819 21.598 16.477 1.00 90.50 104 LYS A C 1
ATOM 852 O O . LYS A 1 104 ? 3.973 22.167 15.405 1.00 90.50 104 LYS A O 1
ATOM 857 N N . THR A 1 105 ? 4.006 20.288 16.636 1.00 86.62 105 THR A N 1
ATOM 858 C CA . THR A 1 105 ? 4.486 19.412 15.554 1.00 86.62 105 THR A CA 1
ATOM 859 C C . THR A 1 105 ? 3.472 19.270 14.424 1.00 86.62 105 THR A C 1
ATOM 861 O O . THR A 1 105 ? 3.860 19.261 13.265 1.00 86.62 105 THR A O 1
ATOM 864 N N . ARG A 1 106 ? 2.172 19.237 14.746 1.00 85.88 106 ARG A N 1
ATOM 865 C CA . ARG A 1 106 ? 1.104 19.170 13.742 1.00 85.88 106 ARG A CA 1
ATOM 866 C C . ARG A 1 106 ? 1.060 20.426 12.868 1.00 85.88 106 ARG A C 1
ATOM 868 O O . ARG A 1 106 ? 0.956 20.301 11.656 1.00 85.88 106 ARG A O 1
ATOM 875 N N . ILE A 1 107 ? 1.175 21.611 13.474 1.00 85.69 107 ILE A N 1
ATOM 876 C CA . ILE A 1 107 ? 1.207 22.892 12.744 1.00 85.69 107 ILE A CA 1
ATOM 877 C C . ILE A 1 107 ? 2.449 22.977 11.851 1.00 85.69 107 ILE A C 1
ATOM 879 O O . ILE A 1 107 ? 2.346 23.385 10.698 1.00 85.69 107 ILE A O 1
ATOM 883 N N . ALA A 1 108 ? 3.608 22.552 12.360 1.00 83.94 108 ALA A N 1
ATOM 884 C CA . ALA A 1 108 ? 4.830 22.508 11.563 1.00 83.94 108 ALA A CA 1
ATOM 885 C C . ALA A 1 108 ? 4.678 21.578 10.346 1.00 83.94 108 ALA A C 1
ATOM 887 O O . ALA A 1 108 ? 5.018 21.973 9.243 1.00 83.94 108 ALA A O 1
ATOM 888 N N . SER A 1 109 ? 4.077 20.393 10.521 1.00 78.31 109 SER A N 1
ATOM 889 C CA . SER A 1 109 ? 3.891 19.424 9.428 1.00 78.31 109 SER A CA 1
ATOM 890 C C . SER A 1 109 ? 2.843 19.810 8.379 1.0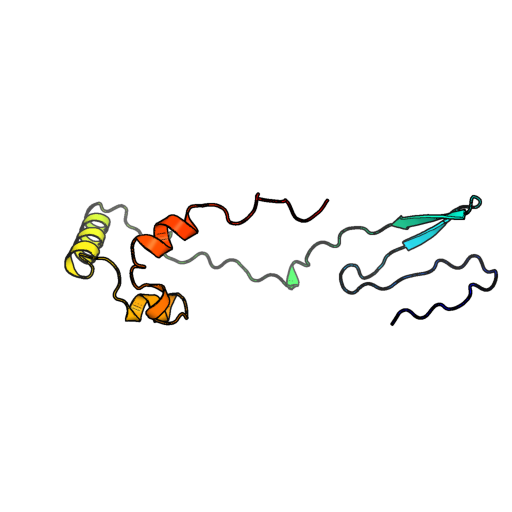0 78.31 109 SER A C 1
ATOM 892 O O . SER A 1 109 ? 2.835 19.237 7.296 1.00 78.31 109 SER A O 1
ATOM 894 N N . THR A 1 110 ? 1.919 20.725 8.692 1.00 75.62 110 THR A N 1
ATOM 895 C CA . THR A 1 110 ? 0.926 21.211 7.714 1.00 75.62 110 THR A CA 1
ATOM 896 C C . THR A 1 110 ? 1.496 22.249 6.757 1.00 75.62 110 THR A C 1
ATOM 898 O O . THR A 1 110 ? 0.899 22.506 5.715 1.00 75.62 110 THR A O 1
ATOM 901 N N . LEU A 1 111 ? 2.627 22.859 7.111 1.00 73.75 111 LEU A N 1
ATOM 902 C CA . LEU A 1 111 ? 3.344 23.754 6.221 1.00 73.75 111 LEU A CA 1
ATOM 903 C C . LEU A 1 111 ? 4.210 22.885 5.301 1.00 73.75 111 LEU A C 1
ATOM 905 O O . LEU A 1 111 ? 4.988 22.079 5.811 1.00 73.75 111 LEU A O 1
ATOM 909 N N . PRO A 1 112 ? 4.073 22.991 3.970 1.00 68.19 112 PRO A N 1
ATOM 910 C CA . PRO A 1 112 ? 4.975 22.285 3.074 1.00 68.19 112 PRO A CA 1
ATOM 911 C C . PRO A 1 112 ? 6.403 22.784 3.336 1.00 68.19 112 PRO A C 1
ATOM 913 O O . PRO A 1 112 ? 6.670 23.974 3.184 1.00 68.19 112 PRO A O 1
ATOM 916 N N . GLU A 1 113 ? 7.301 21.889 3.766 1.00 70.38 113 GLU A N 1
ATOM 917 C CA . GLU A 1 113 ? 8.721 22.219 3.987 1.00 70.38 113 GLU A CA 1
ATOM 918 C C . GLU A 1 113 ? 9.391 22.686 2.685 1.00 70.38 113 GLU A C 1
ATOM 920 O O . GLU A 1 113 ? 10.274 23.537 2.718 1.00 70.38 113 GLU A O 1
ATOM 925 N N . GLU A 1 114 ? 8.915 22.193 1.536 1.00 72.25 114 GLU A N 1
ATOM 926 C CA . GLU A 1 114 ? 9.368 22.578 0.200 1.00 72.25 114 GLU A CA 1
ATOM 927 C C . GLU A 1 114 ? 8.182 22.622 -0.781 1.00 72.25 114 GLU A C 1
ATOM 929 O O . GLU A 1 114 ? 7.205 21.881 -0.598 1.00 72.25 114 GLU A O 1
ATOM 934 N N . PRO A 1 115 ? 8.229 23.461 -1.839 1.00 77.00 115 PRO A N 1
ATOM 935 C CA . PRO A 1 115 ? 7.252 23.378 -2.918 1.00 77.00 115 PRO A CA 1
ATOM 936 C C . PRO A 1 115 ? 7.234 21.955 -3.482 1.00 77.00 115 PRO A C 1
ATOM 938 O O . PRO A 1 115 ? 8.275 21.308 -3.590 1.00 77.00 115 PRO A O 1
ATOM 941 N N . THR A 1 116 ? 6.055 21.461 -3.864 1.00 70.50 116 THR A N 1
ATOM 942 C CA . THR A 1 116 ? 5.893 20.159 -4.522 1.00 70.50 116 THR A CA 1
ATOM 943 C C . THR A 1 116 ? 6.543 20.187 -5.905 1.00 70.50 116 THR A C 1
ATOM 945 O O . THR A 1 116 ? 5.890 20.331 -6.936 1.00 70.50 116 THR A O 1
ATOM 948 N N . VAL A 1 117 ? 7.867 20.054 -5.942 1.00 77.38 117 VAL A N 1
ATOM 949 C CA . VAL A 1 117 ? 8.617 19.882 -7.177 1.00 77.38 117 VAL A CA 1
ATOM 950 C C . VAL A 1 117 ? 8.268 18.497 -7.699 1.00 77.38 117 VAL A C 1
ATOM 952 O O . VAL A 1 117 ? 8.575 17.483 -7.067 1.00 77.38 117 VAL A O 1
ATOM 955 N N . ARG A 1 118 ? 7.630 18.439 -8.872 1.00 75.88 118 ARG A N 1
ATOM 956 C CA . ARG A 1 118 ? 7.655 17.217 -9.677 1.00 75.88 118 ARG A CA 1
ATOM 957 C C . ARG A 1 118 ? 9.126 16.947 -9.970 1.00 75.88 118 ARG A C 1
ATOM 959 O O . ARG A 1 118 ? 9.722 17.634 -10.794 1.00 75.88 118 ARG A O 1
ATOM 966 N N . LYS A 1 119 ? 9.739 16.030 -9.219 1.00 68.06 119 LYS A N 1
ATOM 967 C CA . LYS A 1 119 ? 11.115 15.601 -9.459 1.00 68.06 119 LYS A CA 1
ATOM 968 C C . LYS A 1 119 ? 11.148 14.936 -10.842 1.00 68.06 119 LYS A C 1
ATOM 970 O O . LYS A 1 119 ? 10.821 13.762 -10.951 1.00 68.06 119 LYS A O 1
ATOM 975 N N . GLY A 1 120 ? 11.504 15.716 -11.864 1.00 63.50 120 GLY A N 1
ATOM 976 C CA . GLY A 1 120 ? 11.780 15.273 -13.233 1.00 63.50 120 GLY A CA 1
ATOM 977 C C . GLY A 1 120 ? 10.601 15.343 -14.209 1.00 63.50 120 GLY A C 1
ATOM 978 O O . GLY A 1 120 ? 9.558 14.722 -13.998 1.00 63.50 120 GLY A O 1
ATOM 979 N N . LEU A 1 121 ? 10.821 16.077 -15.305 1.00 43.25 121 LEU A N 1
ATOM 980 C CA . LEU A 1 121 ? 10.717 15.514 -16.654 1.00 43.25 121 LEU A CA 1
ATOM 981 C C . LEU A 1 121 ? 12.134 15.115 -17.078 1.00 43.25 121 LEU A C 1
ATOM 983 O O . LEU A 1 121 ? 13.056 15.891 -16.735 1.00 43.25 121 LEU A O 1
#

Organism: NCBI:txid6335

pLDDT: mean 73.7, std 18.45, range [30.81, 96.38]

Radius of gyration: 29.08 Å; chains: 1; bounding box: 67×41×63 Å

InterPro domains:
  IPR019346 Large ribosomal subunit protein mL42 [PF10210] (29-106)